Protein AF-A0A7X7CC25-F1 (afdb_monomer_lite)

Radius of gyration: 10.08 Å; chains: 1; bounding box: 22×23×23 Å

Secondary structure (DSSP, 8-state):
-HHHHHHHHHHHHHHTT-------STTSBPPTTS-TTT--TTPBP---SSTT-

Sequence (53 aa):
QEYRAYLINHEVGHVLDHWHVPCTGEGDLAPVMLQQTLRLDGCVPNGWPNPDA

pLDDT: mean 96.33, std 4.47, range [74.19, 98.75]

Structure (mmCIF, N/CA/C/O backbone):
data_AF-A0A7X7CC25-F1
#
_entry.id   AF-A0A7X7CC25-F1
#
loop_
_atom_site.group_PDB
_atom_site.id
_atom_site.type_symbol
_atom_site.label_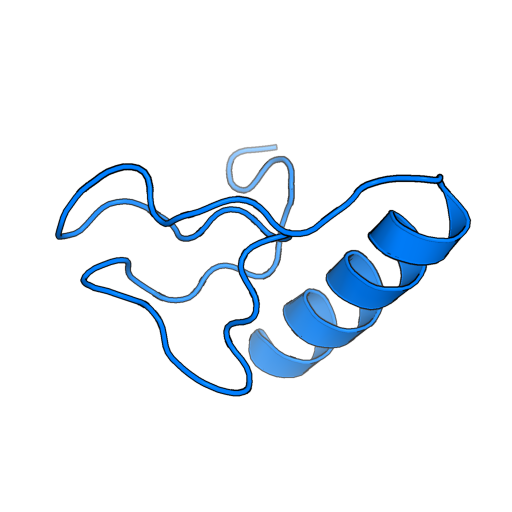atom_id
_atom_site.label_alt_id
_atom_site.label_comp_id
_atom_site.label_asym_id
_atom_site.label_entity_id
_atom_site.label_seq_id
_atom_site.pdbx_PDB_ins_code
_atom_site.Cartn_x
_atom_site.Cartn_y
_atom_site.Cartn_z
_atom_site.occupancy
_atom_site.B_iso_or_equiv
_atom_site.auth_seq_id
_atom_site.auth_comp_id
_atom_site.auth_asym_id
_atom_site.auth_atom_id
_atom_site.pdbx_PDB_model_num
ATOM 1 N N . GLN A 1 1 ? -2.947 -14.201 7.588 1.00 82.12 1 GLN A N 1
ATOM 2 C CA . GLN A 1 1 ? -3.431 -14.359 6.200 1.00 82.12 1 GLN A CA 1
ATOM 3 C C . GLN A 1 1 ? -3.559 -13.004 5.515 1.00 82.12 1 GLN A C 1
ATOM 5 O O . GLN A 1 1 ? -2.841 -12.801 4.547 1.00 82.12 1 GLN A O 1
ATOM 10 N N . GLU A 1 2 ? -4.333 -12.061 6.067 1.00 89.62 2 GLU A N 1
ATOM 11 C CA . GLU A 1 2 ? -4.537 -10.718 5.486 1.00 89.62 2 GLU A CA 1
ATOM 12 C C . GLU A 1 2 ? -3.239 -9.933 5.241 1.00 89.62 2 GLU A C 1
ATOM 14 O O . GLU A 1 2 ? -2.984 -9.484 4.132 1.00 89.62 2 GLU A O 1
ATOM 19 N N . TYR A 1 3 ? -2.336 -9.892 6.227 1.00 94.75 3 TYR A N 1
ATOM 20 C CA . TYR A 1 3 ? -1.032 -9.234 6.068 1.00 94.75 3 TYR A CA 1
ATOM 21 C C . TYR A 1 3 ? -0.183 -9.820 4.926 1.00 94.75 3 TYR A C 1
ATOM 23 O O . TYR A 1 3 ? 0.528 -9.096 4.239 1.00 94.75 3 TYR A O 1
ATOM 31 N N . ARG A 1 4 ? -0.264 -11.137 4.689 1.00 96.94 4 ARG A N 1
ATOM 32 C CA . ARG A 1 4 ? 0.465 -11.778 3.585 1.00 96.94 4 ARG A CA 1
ATOM 33 C C . ARG A 1 4 ? -0.132 -11.379 2.236 1.00 96.94 4 ARG A C 1
ATOM 35 O O . ARG A 1 4 ? 0.630 -11.147 1.307 1.00 96.94 4 ARG A O 1
ATOM 42 N N . ALA A 1 5 ? -1.462 -11.324 2.138 1.00 96.88 5 ALA A N 1
ATOM 43 C CA . ALA A 1 5 ? -2.147 -10.862 0.934 1.00 96.88 5 ALA A CA 1
ATOM 44 C C . ALA A 1 5 ? -1.793 -9.400 0.636 1.00 96.88 5 ALA A C 1
ATOM 46 O O . ALA A 1 5 ? -1.353 -9.117 -0.472 1.00 96.88 5 ALA A O 1
ATOM 47 N N . TYR A 1 6 ? -1.854 -8.526 1.649 1.00 98.06 6 TYR A N 1
ATOM 48 C CA . TYR A 1 6 ? -1.355 -7.150 1.579 1.00 98.06 6 TYR A CA 1
ATOM 49 C C . TYR A 1 6 ? 0.065 -7.097 1.020 1.00 98.06 6 TYR A C 1
ATOM 51 O O . TYR A 1 6 ? 0.279 -6.464 -0.006 1.00 98.06 6 TYR A O 1
ATOM 59 N N . LEU A 1 7 ? 1.019 -7.784 1.656 1.00 98.31 7 LEU A N 1
ATOM 60 C CA . LEU A 1 7 ? 2.425 -7.669 1.280 1.00 98.31 7 LEU A CA 1
ATOM 61 C C . LEU A 1 7 ? 2.653 -8.146 -0.160 1.00 98.31 7 LEU A C 1
ATOM 63 O O . LEU A 1 7 ? 3.310 -7.470 -0.937 1.00 98.31 7 LEU A O 1
ATOM 67 N N . ILE A 1 8 ? 2.060 -9.280 -0.544 1.00 98.12 8 ILE A N 1
ATOM 68 C CA . ILE A 1 8 ? 2.157 -9.786 -1.919 1.00 98.12 8 ILE A CA 1
ATOM 69 C C . ILE A 1 8 ? 1.549 -8.785 -2.906 1.00 98.12 8 ILE A C 1
ATOM 71 O O . ILE A 1 8 ? 2.196 -8.448 -3.892 1.00 98.12 8 ILE A O 1
ATOM 75 N N . ASN A 1 9 ? 0.333 -8.301 -2.653 1.00 98.38 9 ASN A N 1
ATOM 76 C CA . ASN A 1 9 ? -0.356 -7.397 -3.571 1.00 98.38 9 ASN A CA 1
ATOM 77 C C . ASN A 1 9 ? 0.326 -6.021 -3.652 1.00 98.38 9 ASN A C 1
ATOM 79 O O . ASN A 1 9 ? 0.347 -5.426 -4.725 1.00 98.38 9 ASN A O 1
ATOM 83 N N . HIS A 1 10 ? 0.928 -5.545 -2.561 1.00 98.69 10 HIS A N 1
ATOM 84 C CA . HIS A 1 10 ? 1.717 -4.314 -2.515 1.00 98.69 10 HIS A CA 1
ATOM 85 C C . HIS A 1 10 ? 2.957 -4.411 -3.409 1.00 98.69 10 HIS A C 1
ATOM 87 O O . HIS A 1 10 ? 3.163 -3.577 -4.288 1.00 98.69 10 HIS A O 1
ATOM 93 N N . GLU A 1 11 ? 3.743 -5.479 -3.251 1.00 98.62 11 GLU A N 1
ATOM 94 C CA . GLU A 1 11 ? 4.950 -5.678 -4.059 1.00 98.62 11 GLU A CA 1
ATOM 95 C C . GLU A 1 11 ? 4.616 -5.973 -5.528 1.00 98.62 11 GLU A C 1
ATOM 97 O O . GLU A 1 11 ? 5.292 -5.488 -6.433 1.00 98.62 11 GLU A O 1
ATOM 102 N N . VAL A 1 12 ? 3.531 -6.711 -5.799 1.00 98.69 12 VAL A N 1
ATOM 103 C CA . VAL A 1 12 ? 3.003 -6.855 -7.167 1.00 98.69 12 VAL A CA 1
ATOM 104 C C . VAL A 1 12 ? 2.596 -5.492 -7.731 1.00 98.69 12 VAL A C 1
ATOM 106 O O . VAL A 1 12 ? 2.859 -5.220 -8.899 1.00 98.69 12 VAL A O 1
ATOM 109 N N . GLY A 1 13 ? 2.020 -4.612 -6.912 1.00 98.62 13 GLY A N 1
ATOM 110 C CA . GLY A 1 13 ? 1.728 -3.233 -7.285 1.00 98.62 13 GLY A CA 1
ATOM 111 C C . GLY A 1 13 ? 2.973 -2.471 -7.740 1.00 98.62 13 GLY A C 1
ATOM 112 O O . GLY A 1 13 ? 2.940 -1.862 -8.805 1.00 98.62 13 GLY A O 1
ATOM 113 N N . HIS A 1 14 ? 4.093 -2.574 -7.018 1.00 98.75 14 HIS A N 1
ATOM 114 C CA . HIS A 1 14 ? 5.368 -1.991 -7.456 1.00 98.75 14 HIS A CA 1
ATOM 115 C C . HIS A 1 14 ? 5.872 -2.569 -8.783 1.00 98.75 14 HIS A C 1
ATOM 117 O O . HIS A 1 14 ? 6.351 -1.819 -9.632 1.00 98.75 14 HIS A O 1
ATOM 123 N N . VAL A 1 15 ? 5.730 -3.881 -9.004 1.00 98.62 15 VAL A N 1
ATOM 124 C CA . VAL A 1 15 ? 6.079 -4.520 -10.290 1.00 98.62 15 VAL A CA 1
ATOM 125 C C . VAL A 1 15 ? 5.226 -3.973 -11.444 1.00 98.62 15 VAL A C 1
ATOM 127 O O . VAL A 1 15 ? 5.702 -3.891 -12.574 1.00 98.62 15 VAL A O 1
ATOM 130 N N . LEU A 1 16 ? 3.986 -3.574 -11.161 1.00 98.44 16 LEU A N 1
ATOM 131 C CA . LEU A 1 16 ? 3.054 -2.955 -12.107 1.00 98.44 16 LEU A CA 1
ATOM 132 C C . LEU A 1 16 ? 3.175 -1.418 -12.175 1.00 98.44 16 LEU A C 1
ATOM 134 O O . LEU A 1 16 ? 2.288 -0.768 -12.722 1.00 98.44 16 LEU A O 1
ATOM 138 N N . ASP A 1 17 ? 4.261 -0.842 -11.649 1.00 98.50 17 ASP A N 1
ATOM 139 C CA . ASP A 1 17 ? 4.545 0.604 -11.632 1.00 98.50 17 ASP A CA 1
ATOM 140 C C . ASP A 1 17 ? 3.541 1.444 -10.811 1.00 98.50 17 ASP A C 1
ATOM 142 O O . ASP A 1 17 ? 3.325 2.634 -11.053 1.00 98.50 17 ASP A O 1
ATOM 146 N N . HIS A 1 18 ? 2.927 0.838 -9.790 1.00 98.50 18 HIS A N 1
ATOM 147 C CA . HIS A 1 18 ? 2.185 1.573 -8.771 1.00 98.50 18 HIS A CA 1
ATOM 148 C C . HIS A 1 18 ? 3.111 2.023 -7.635 1.00 98.50 18 HIS A C 1
ATOM 150 O O . HIS A 1 18 ? 3.911 1.258 -7.090 1.00 98.50 18 HIS A O 1
ATOM 156 N N . TRP A 1 19 ? 2.951 3.282 -7.235 1.00 98.50 19 TRP A N 1
ATOM 157 C CA . TRP A 1 19 ? 3.719 3.915 -6.167 1.00 98.50 19 TRP A CA 1
ATOM 158 C C . TRP A 1 19 ? 2.881 4.093 -4.910 1.00 98.50 19 TRP A C 1
ATOM 160 O O . TRP A 1 19 ? 1.655 3.966 -4.939 1.00 98.50 19 TRP A O 1
ATOM 170 N N . HIS A 1 20 ? 3.555 4.388 -3.798 1.00 98.56 20 HIS A N 1
ATOM 171 C CA . HIS A 1 20 ? 2.878 4.578 -2.527 1.00 98.56 20 HIS A CA 1
ATOM 172 C C . HIS A 1 20 ? 1.812 5.668 -2.598 1.00 98.56 20 HIS A C 1
ATOM 174 O O . HIS A 1 20 ? 2.054 6.754 -3.128 1.00 98.56 20 HIS A O 1
ATOM 180 N N . VAL A 1 21 ? 0.660 5.392 -1.992 1.00 97.81 21 VAL A N 1
ATOM 181 C CA . VAL A 1 21 ? -0.431 6.359 -1.839 1.00 97.81 21 VAL A CA 1
ATOM 182 C C . VAL A 1 21 ? -0.773 6.533 -0.360 1.00 97.81 21 VAL A C 1
ATOM 184 O O . VAL A 1 21 ? -0.602 5.594 0.421 1.00 97.81 21 VAL A O 1
ATOM 187 N N . PRO A 1 22 ? -1.222 7.727 0.055 1.00 97.81 22 PRO A N 1
ATOM 188 C CA . PRO A 1 22 ? -1.606 7.961 1.438 1.00 97.81 22 PRO A CA 1
ATOM 189 C C . PRO A 1 22 ? -2.922 7.252 1.785 1.00 97.81 22 PRO A C 1
ATOM 191 O O . PRO A 1 22 ? -3.696 6.869 0.907 1.00 97.81 22 PRO A O 1
ATOM 194 N N . CYS A 1 23 ? -3.186 7.132 3.085 1.00 98.06 23 CYS A N 1
ATOM 195 C CA . CYS A 1 23 ? -4.514 6.806 3.595 1.00 98.06 23 CYS A CA 1
ATOM 196 C C . CYS A 1 23 ? -5.549 7.845 3.113 1.00 98.06 23 CYS A C 1
ATOM 198 O O . CYS A 1 23 ? -5.243 9.039 3.048 1.00 98.06 23 CYS A O 1
ATOM 200 N N . THR A 1 24 ? -6.760 7.397 2.766 1.00 95.88 24 THR A N 1
ATOM 201 C CA . THR A 1 24 ? -7.839 8.261 2.248 1.00 95.88 24 THR A CA 1
ATOM 202 C C . THR A 1 24 ? -8.632 8.963 3.350 1.00 95.88 24 THR A C 1
ATOM 204 O O . THR A 1 24 ? -9.160 10.049 3.111 1.00 95.88 24 THR A O 1
ATOM 207 N N . GLY A 1 25 ? -8.661 8.390 4.554 1.00 97.31 25 GLY A N 1
ATOM 208 C CA . GLY A 1 25 ? -9.418 8.901 5.690 1.00 97.31 25 GLY A CA 1
ATOM 209 C C . GLY A 1 25 ? -9.324 7.978 6.904 1.00 97.31 25 GLY A C 1
ATOM 210 O O . GLY A 1 25 ? -9.058 6.783 6.783 1.00 97.31 25 GLY A O 1
ATOM 211 N N . GLU A 1 26 ? -9.524 8.534 8.097 1.00 97.81 26 GLU A N 1
ATOM 212 C CA . GLU A 1 26 ? -9.555 7.737 9.324 1.00 97.81 26 GLU A CA 1
ATOM 213 C C . GLU A 1 26 ? -10.724 6.741 9.288 1.00 97.81 26 GLU A C 1
ATOM 215 O O . GLU A 1 26 ? -11.867 7.119 9.039 1.00 97.81 26 GLU A O 1
ATOM 220 N N . GLY A 1 27 ? -10.432 5.465 9.541 1.00 97.44 27 GLY A N 1
ATOM 221 C CA . GLY A 1 27 ? -11.406 4.37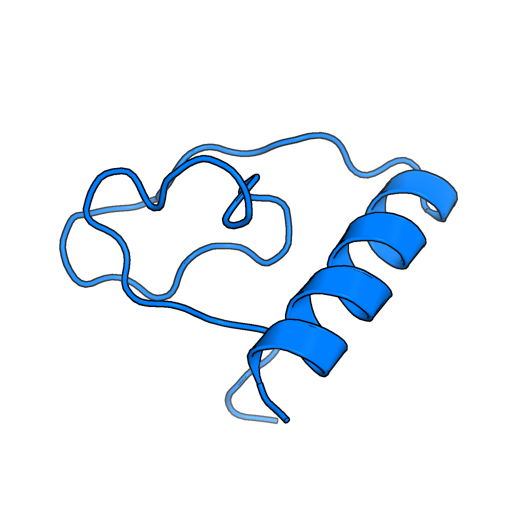6 9.480 1.00 97.44 27 GLY A CA 1
ATOM 222 C C . GLY A 1 27 ? -11.643 3.794 8.082 1.00 97.44 27 GLY A C 1
ATOM 223 O O . GLY A 1 27 ? -12.247 2.725 7.990 1.00 97.44 27 GLY A O 1
ATOM 224 N N . ASP A 1 28 ? -11.138 4.425 7.019 1.00 97.50 28 ASP A N 1
ATOM 225 C CA . ASP A 1 28 ? -11.220 3.873 5.664 1.00 97.50 28 ASP A CA 1
ATOM 226 C C . ASP A 1 28 ? -10.335 2.629 5.522 1.00 97.50 28 ASP A C 1
ATOM 228 O O . ASP A 1 28 ? -9.321 2.472 6.210 1.00 97.50 28 ASP A O 1
ATOM 232 N N . LEU A 1 29 ? -10.678 1.749 4.577 1.00 97.25 29 LEU A N 1
ATOM 233 C CA . LEU A 1 29 ? -9.770 0.680 4.166 1.00 97.25 29 LEU A CA 1
ATOM 234 C C . LEU A 1 29 ? -8.490 1.298 3.598 1.00 97.25 29 LEU A C 1
ATOM 236 O O . LEU A 1 29 ? -8.534 2.112 2.675 1.00 97.25 29 LEU A O 1
ATOM 240 N N . ALA A 1 30 ? -7.338 0.872 4.114 1.00 98.12 30 ALA A N 1
ATOM 241 C CA . ALA A 1 30 ? -6.059 1.287 3.566 1.00 98.12 30 ALA A CA 1
ATOM 242 C C . ALA A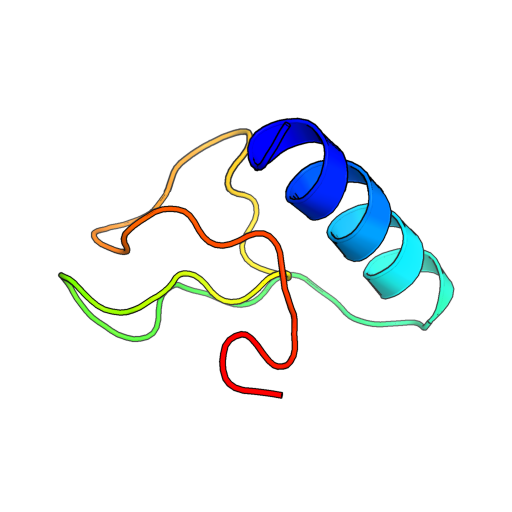 1 30 ? -5.980 0.916 2.074 1.00 98.12 30 ALA A C 1
ATOM 244 O O . ALA A 1 30 ? -6.245 -0.230 1.700 1.00 98.12 30 ALA A O 1
ATOM 245 N N . PRO A 1 31 ? -5.564 1.829 1.188 1.00 97.94 31 PRO A N 1
ATOM 246 C CA . PRO A 1 31 ? -5.170 1.423 -0.150 1.00 97.94 31 PRO A CA 1
ATOM 247 C C . PRO A 1 31 ? -4.089 0.335 -0.060 1.00 97.94 31 PRO A C 1
ATOM 249 O O . PRO A 1 31 ? -3.197 0.415 0.786 1.00 97.94 31 PRO A O 1
ATOM 252 N N . VAL A 1 32 ? -4.115 -0.667 -0.945 1.00 98.12 32 VAL A N 1
ATOM 253 C CA . VAL A 1 32 ? -3.054 -1.701 -0.989 1.00 98.12 32 VAL A CA 1
ATOM 254 C C . VAL A 1 32 ? -1.669 -1.068 -1.139 1.00 98.12 32 VAL A C 1
ATOM 256 O O . VAL A 1 32 ? -0.694 -1.544 -0.561 1.00 98.12 32 VAL A O 1
ATOM 259 N N . MET A 1 33 ? -1.598 0.056 -1.854 1.00 98.50 33 MET A N 1
ATOM 260 C CA . MET A 1 33 ? -0.366 0.813 -2.059 1.00 98.50 33 MET A CA 1
ATOM 261 C C . MET A 1 33 ? -0.031 1.794 -0.923 1.00 98.50 33 MET A C 1
ATOM 263 O O . MET A 1 33 ? 0.962 2.505 -1.019 1.00 98.50 33 MET A O 1
ATOM 267 N N . LEU A 1 34 ? -0.779 1.834 0.184 1.00 98.50 34 LEU A N 1
ATOM 268 C CA . LEU A 1 34 ? -0.264 2.414 1.429 1.00 98.50 34 LEU A CA 1
ATOM 269 C C . LEU A 1 34 ? 0.812 1.479 1.995 1.00 98.50 34 LEU A C 1
ATOM 271 O O . LEU A 1 34 ? 0.650 0.259 1.985 1.00 98.50 34 LEU A O 1
ATOM 275 N N . GLN A 1 35 ? 1.914 2.017 2.520 1.00 98.12 35 GLN A N 1
ATOM 276 C CA . GLN A 1 35 ? 2.961 1.192 3.131 1.00 98.12 35 GLN A CA 1
ATOM 277 C C . GLN A 1 35 ? 2.585 0.758 4.562 1.00 98.12 35 GLN A C 1
ATOM 279 O O . GLN A 1 35 ? 3.164 1.205 5.555 1.00 98.12 35 GLN A O 1
ATOM 284 N N . GLN A 1 36 ? 1.609 -0.150 4.654 1.00 97.88 36 GLN A N 1
ATOM 285 C CA . GLN A 1 36 ? 1.005 -0.642 5.900 1.00 97.88 36 GLN A CA 1
ATOM 286 C C . GLN A 1 36 ? 1.997 -1.378 6.821 1.00 97.88 36 GLN A C 1
ATOM 288 O O . GLN A 1 36 ? 1.783 -1.407 8.030 1.00 97.88 36 GLN A O 1
ATOM 293 N N . THR A 1 37 ? 3.107 -1.917 6.289 1.00 97.38 37 THR A N 1
ATOM 294 C CA . THR A 1 37 ? 4.216 -2.482 7.094 1.00 97.38 37 THR A CA 1
ATOM 295 C C . THR A 1 37 ? 4.823 -1.455 8.054 1.00 97.38 37 THR A C 1
ATOM 297 O O . THR A 1 37 ? 5.330 -1.828 9.110 1.00 97.38 37 THR A O 1
ATOM 300 N N . LEU A 1 38 ? 4.791 -0.167 7.690 1.00 97.19 38 LEU A N 1
ATOM 301 C CA . LEU A 1 38 ? 5.313 0.911 8.525 1.00 97.19 38 LEU A CA 1
ATOM 302 C C . LEU A 1 38 ? 4.215 1.521 9.402 1.00 97.19 38 LEU A C 1
ATOM 304 O O . LEU A 1 38 ? 4.392 1.633 10.614 1.00 97.19 38 LEU A O 1
ATOM 308 N N . ARG A 1 39 ? 3.108 1.957 8.788 1.00 96.62 39 ARG A N 1
ATOM 309 C CA . ARG A 1 39 ? 1.981 2.614 9.469 1.00 96.62 39 ARG A CA 1
ATOM 310 C C . ARG A 1 39 ? 0.736 2.667 8.583 1.00 96.62 39 ARG A C 1
ATOM 312 O O . ARG A 1 39 ? 0.835 2.576 7.364 1.00 96.62 39 ARG A O 1
ATOM 319 N N . LEU A 1 40 ? -0.423 2.847 9.217 1.00 97.50 40 LEU A N 1
ATOM 320 C CA . LEU A 1 40 ? -1.730 2.927 8.549 1.00 97.50 40 LEU A CA 1
ATOM 321 C C . LEU A 1 40 ? -2.300 4.345 8.440 1.00 97.50 40 LEU A C 1
ATOM 323 O O . LEU A 1 40 ? -3.280 4.545 7.737 1.00 97.50 40 LEU A O 1
ATOM 327 N N . ASP A 1 41 ? -1.718 5.324 9.132 1.00 97.06 41 ASP A N 1
ATOM 328 C CA . ASP A 1 41 ? -2.136 6.730 9.044 1.00 97.06 41 ASP A CA 1
ATOM 329 C C . ASP A 1 41 ? -3.644 6.969 9.263 1.00 97.06 41 ASP A C 1
ATOM 331 O O . ASP A 1 41 ? -4.241 7.841 8.643 1.00 97.06 41 ASP A O 1
ATOM 335 N N . GLY A 1 42 ? -4.253 6.192 10.168 1.00 97.56 42 GLY A N 1
ATOM 336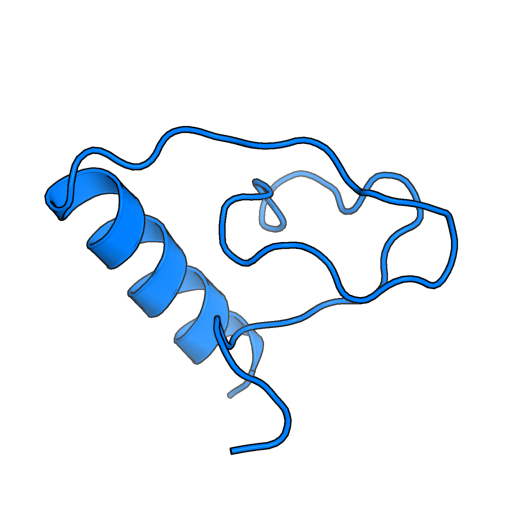 C CA . GLY A 1 42 ? -5.677 6.273 10.517 1.00 97.56 42 GLY A CA 1
ATOM 337 C C . GLY A 1 42 ? -6.577 5.299 9.751 1.00 97.56 42 GLY A C 1
ATOM 338 O O . GLY A 1 42 ? -7.684 5.028 10.207 1.00 97.56 42 GLY A O 1
ATOM 339 N N . CYS A 1 43 ? -6.105 4.718 8.648 1.00 98.19 43 CYS A N 1
ATOM 340 C CA . CYS A 1 43 ? -6.836 3.680 7.928 1.00 98.19 43 CYS A CA 1
ATOM 341 C C . CYS A 1 43 ? -6.874 2.365 8.724 1.00 98.19 43 CYS A C 1
ATOM 343 O O . CYS A 1 43 ? -6.047 2.111 9.607 1.00 98.19 43 CYS A O 1
ATOM 345 N N . VAL A 1 44 ? -7.803 1.483 8.368 1.00 97.62 44 VAL A N 1
ATOM 346 C CA . VAL A 1 44 ? -7.808 0.089 8.825 1.00 97.62 44 VAL A CA 1
ATOM 347 C C . VAL A 1 44 ? -7.058 -0.813 7.826 1.00 97.62 44 VAL A C 1
ATOM 349 O O . VAL A 1 44 ? -6.989 -0.482 6.640 1.00 97.62 44 VAL A O 1
ATOM 352 N N . PRO A 1 45 ? -6.470 -1.945 8.265 1.00 97.50 45 PRO A N 1
ATOM 353 C CA . PRO A 1 45 ? -5.718 -2.837 7.378 1.00 97.50 45 PRO A CA 1
ATOM 354 C C . PRO A 1 45 ? -6.556 -3.359 6.202 1.00 97.50 45 PRO A C 1
ATOM 356 O O . PRO A 1 45 ? -7.709 -3.739 6.393 1.00 97.50 45 PRO A O 1
ATOM 359 N N . ASN A 1 46 ? -5.954 -3.451 5.015 1.00 97.25 46 ASN A N 1
ATOM 360 C CA . ASN A 1 46 ? -6.593 -4.023 3.825 1.00 97.25 46 ASN A CA 1
ATOM 361 C C . ASN A 1 46 ? -5.548 -4.626 2.878 1.00 97.25 46 ASN A C 1
ATOM 363 O O . ASN A 1 46 ? -4.608 -3.944 2.466 1.00 97.25 46 ASN A O 1
ATOM 367 N N . GLY A 1 47 ? -5.720 -5.896 2.513 1.00 97.50 47 GLY A N 1
ATOM 368 C CA . GLY A 1 47 ? -4.824 -6.597 1.604 1.00 97.50 47 GLY A CA 1
ATOM 369 C C . GLY A 1 47 ? -5.255 -6.629 0.145 1.00 97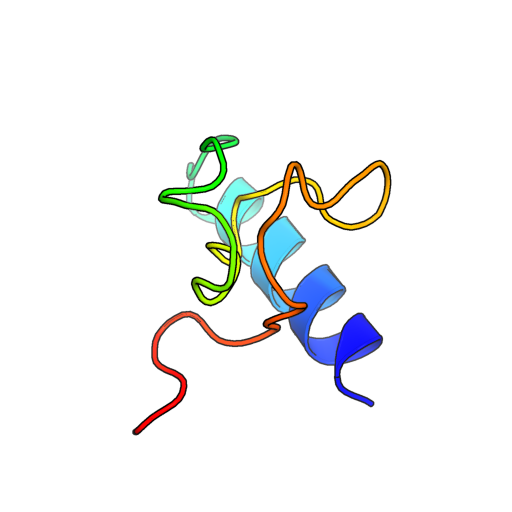.50 47 GLY A C 1
ATOM 370 O O . GLY A 1 47 ? -4.477 -7.115 -0.676 1.00 97.50 47 GLY A O 1
ATOM 371 N N . TRP A 1 48 ? -6.445 -6.137 -0.205 1.00 97.19 48 TRP A N 1
ATOM 372 C CA . TRP A 1 48 ? -7.054 -6.387 -1.512 1.00 97.19 48 TRP A CA 1
ATOM 373 C C . TRP A 1 48 ? -7.369 -5.092 -2.277 1.00 97.19 48 TRP A C 1
ATOM 375 O O . TRP A 1 48 ? -7.945 -4.165 -1.708 1.00 97.19 48 TRP A O 1
ATOM 385 N N . PRO A 1 49 ? -7.022 -5.000 -3.580 1.00 94.31 49 PRO A N 1
ATOM 386 C CA . PRO A 1 49 ? -7.346 -3.826 -4.398 1.00 94.31 49 PRO A CA 1
ATOM 387 C C . PRO A 1 49 ? -8.851 -3.657 -4.630 1.00 94.31 49 PRO A C 1
ATOM 389 O O . PRO A 1 49 ? -9.319 -2.546 -4.856 1.00 94.31 49 PRO A O 1
ATOM 392 N N . ASN A 1 50 ? -9.590 -4.769 -4.592 1.00 92.94 50 ASN A N 1
ATOM 393 C CA . ASN A 1 50 ? -11.039 -4.814 -4.706 1.00 92.94 50 ASN A CA 1
ATOM 394 C C . ASN A 1 50 ? -11.597 -5.749 -3.613 1.00 92.94 50 ASN A C 1
ATOM 396 O O . ASN A 1 50 ? -11.740 -6.944 -3.860 1.00 92.94 50 ASN A O 1
ATOM 400 N N . PRO A 1 51 ? -11.797 -5.243 -2.385 1.00 85.44 51 PRO A N 1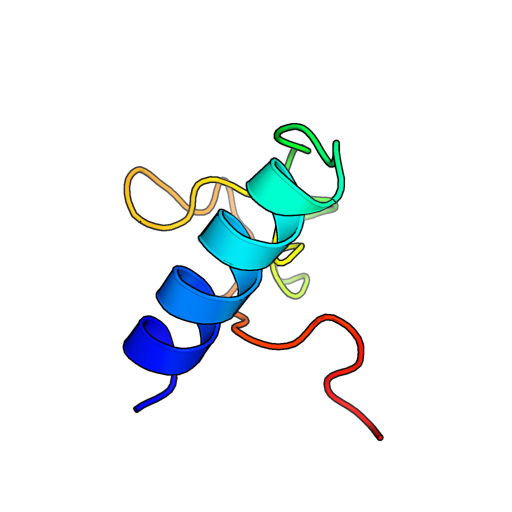
ATOM 401 C CA . PRO A 1 51 ? -12.124 -6.057 -1.211 1.00 85.44 51 PRO A CA 1
ATOM 402 C C . PRO A 1 51 ? -13.554 -6.621 -1.220 1.00 85.44 51 PRO A C 1
ATOM 404 O O . PRO A 1 51 ? -13.824 -7.572 -0.491 1.00 85.44 51 PRO A O 1
ATOM 407 N N . ASP A 1 52 ? -14.440 -6.068 -2.052 1.00 88.38 52 ASP A N 1
ATOM 408 C CA . ASP A 1 52 ? -15.849 -6.472 -2.156 1.00 88.38 52 ASP A CA 1
ATOM 409 C C . ASP A 1 52 ? -16.142 -7.393 -3.362 1.00 88.38 52 ASP A C 1
ATOM 411 O O . ASP A 1 52 ? -17.301 -7.746 -3.593 1.00 88.38 52 ASP A O 1
ATOM 415 N N . ALA A 1 53 ? -15.124 -7.741 -4.161 1.00 74.19 53 ALA A N 1
ATOM 416 C CA . ALA A 1 53 ? -15.262 -8.603 -5.344 1.00 74.19 53 ALA A CA 1
ATOM 417 C C . ALA A 1 53 ? -15.222 -10.105 -5.051 1.00 74.19 53 ALA A C 1
ATOM 419 O O . ALA A 1 53 ? -14.537 -10.528 -4.093 1.00 74.19 53 ALA A O 1
#

Foldseek 3Di:
DFVVLLVVVLVVCVVVVHAADAAPDAAAEAASSHPPVVHNNRYDYGNDNCPPD